Protein AF-A0A843C3W1-F1 (afdb_monomer_lite)

Sequence (141 aa):
MASNDEKRVDPTVETIAEMFPEEFLRNTARETGVVIRERKIDPVILFWVLTLGFGVRFLSTIRGLKRKYEEKAEVELSISSFYDRFTPEMADFLQRCVLHAIEFQAQQPGRVLGDKLKRFKDLVIQDSTIIRLHESLVKIW

Secondary structure (DSSP, 8-state):
-------PPPHHHHHHHHHS-HHHHHHHHHHHTS-SS-SS--HHHHHHHHHHHHHTT---SHHHHHHHHHHHHT----HHHHHTT-SHHHHHHHHHHHHHHHHHHHHS--SPPPTTTTT-S-------------GGGGGG-

Structure (mmCIF, N/CA/C/O backbone):
data_AF-A0A843C3W1-F1
#
_entry.id   AF-A0A843C3W1-F1
#
loop_
_atom_site.group_PDB
_atom_site.id
_atom_site.type_symbol
_atom_site.label_atom_id
_atom_site.label_alt_id
_atom_site.label_comp_id
_atom_site.label_asym_id
_atom_site.label_entity_id
_atom_site.label_seq_id
_atom_site.pdbx_PDB_ins_code
_atom_site.Cartn_x
_atom_site.Cartn_y
_atom_site.Cartn_z
_atom_site.occupancy
_atom_site.B_iso_or_equiv
_atom_site.auth_seq_id
_atom_site.auth_comp_id
_atom_site.auth_asym_id
_atom_site.auth_atom_id
_atom_site.pdbx_PDB_model_num
ATOM 1 N N . MET A 1 1 ? 19.279 40.066 -5.753 1.00 37.19 1 MET A N 1
ATOM 2 C CA . MET A 1 1 ? 18.515 39.141 -6.616 1.00 37.19 1 MET A CA 1
ATOM 3 C C . MET A 1 1 ? 18.709 37.748 -6.049 1.00 37.19 1 MET A C 1
ATOM 5 O O . MET A 1 1 ? 19.750 37.151 -6.280 1.00 37.19 1 MET A O 1
ATOM 9 N N . ALA A 1 2 ? 17.794 37.309 -5.183 1.00 37.31 2 ALA A N 1
ATOM 10 C CA . ALA A 1 2 ? 17.848 35.973 -4.599 1.00 37.31 2 ALA A CA 1
ATOM 11 C C . ALA A 1 2 ? 17.405 34.977 -5.676 1.00 37.31 2 ALA A C 1
ATOM 13 O O . ALA A 1 2 ? 16.278 35.062 -6.160 1.00 37.31 2 ALA A O 1
ATOM 14 N N . SER A 1 3 ? 18.331 34.122 -6.111 1.00 42.69 3 SER A N 1
ATOM 15 C CA . SER A 1 3 ? 18.053 33.058 -7.070 1.00 42.69 3 SER A CA 1
ATOM 16 C C . SER A 1 3 ? 17.064 32.085 -6.443 1.00 42.69 3 SER A C 1
ATOM 18 O O . SER A 1 3 ? 17.291 31.584 -5.344 1.00 42.69 3 SER A O 1
ATOM 20 N N . ASN A 1 4 ? 15.958 31.886 -7.147 1.00 47.25 4 ASN A N 1
ATOM 21 C CA . ASN A 1 4 ? 14.880 30.966 -6.839 1.00 47.25 4 ASN A CA 1
ATOM 22 C C . ASN A 1 4 ? 15.444 29.536 -6.884 1.00 47.25 4 ASN A C 1
ATOM 24 O O . ASN A 1 4 ? 15.619 28.975 -7.961 1.00 47.25 4 ASN A O 1
ATOM 28 N N . ASP A 1 5 ? 15.811 28.985 -5.729 1.00 48.53 5 ASP A N 1
ATOM 29 C CA . ASP A 1 5 ? 16.213 27.584 -5.602 1.00 48.53 5 ASP A CA 1
ATOM 30 C C . ASP A 1 5 ? 14.922 26.749 -5.585 1.00 48.53 5 ASP A C 1
ATOM 32 O O . ASP A 1 5 ? 14.387 26.382 -4.535 1.00 48.53 5 ASP A O 1
ATOM 36 N N . GLU A 1 6 ? 14.326 26.567 -6.770 1.00 55.62 6 GLU A N 1
ATOM 37 C CA . GLU A 1 6 ? 13.272 25.578 -6.979 1.00 55.62 6 GLU A CA 1
ATOM 38 C C . GLU A 1 6 ? 13.832 24.235 -6.519 1.00 55.62 6 GLU A C 1
ATOM 40 O O . GLU A 1 6 ? 14.757 23.693 -7.124 1.00 55.62 6 GLU A O 1
ATOM 45 N N . LYS A 1 7 ? 13.303 23.716 -5.406 1.00 59.09 7 LYS A N 1
ATOM 46 C CA . LYS A 1 7 ? 13.632 22.384 -4.898 1.00 59.09 7 LYS A CA 1
ATOM 47 C C . LYS A 1 7 ? 13.325 21.364 -5.988 1.00 59.09 7 LYS A C 1
ATOM 49 O O . LYS A 1 7 ? 12.193 20.899 -6.097 1.00 59.09 7 LYS A O 1
ATOM 54 N N . ARG A 1 8 ? 14.337 21.029 -6.783 1.00 68.44 8 ARG A N 1
ATOM 55 C CA . ARG A 1 8 ? 14.294 19.941 -7.751 1.00 68.44 8 ARG A CA 1
ATOM 56 C C . ARG A 1 8 ? 13.878 18.685 -6.996 1.00 68.44 8 ARG A C 1
ATOM 58 O O . ARG A 1 8 ? 14.550 18.287 -6.043 1.00 68.44 8 ARG A O 1
ATOM 65 N N . VAL A 1 9 ? 12.725 18.136 -7.363 1.00 73.50 9 VAL A N 1
ATOM 66 C CA . VAL A 1 9 ? 12.201 16.918 -6.749 1.00 73.50 9 VAL A CA 1
ATOM 67 C C . VAL A 1 9 ? 13.207 15.799 -7.019 1.00 73.50 9 VAL A C 1
ATOM 69 O O . VAL A 1 9 ? 13.849 15.761 -8.070 1.00 73.50 9 VAL A O 1
ATOM 72 N N . ASP A 1 10 ? 13.436 14.946 -6.022 1.00 82.62 10 ASP A N 1
ATOM 73 C CA . ASP A 1 10 ? 14.349 13.816 -6.173 1.00 82.62 10 ASP A CA 1
ATOM 74 C C . ASP A 1 10 ? 13.829 12.909 -7.309 1.00 82.62 10 ASP A C 1
ATOM 76 O O . ASP A 1 10 ? 12.665 12.505 -7.258 1.00 82.62 10 ASP A O 1
ATOM 80 N N . PRO A 1 11 ? 14.650 12.561 -8.316 1.00 83.00 11 PRO A N 1
ATOM 81 C CA . PRO A 1 11 ? 14.214 11.738 -9.447 1.00 83.00 11 PRO A CA 1
ATOM 82 C C . PRO A 1 11 ? 13.698 10.352 -9.021 1.00 83.00 11 PRO A C 1
ATOM 84 O O . PRO A 1 11 ? 12.893 9.735 -9.718 1.00 83.00 11 PRO A O 1
ATOM 87 N N . THR A 1 12 ? 14.101 9.864 -7.845 1.00 82.94 12 THR A N 1
ATOM 88 C CA . THR A 1 12 ? 13.555 8.644 -7.237 1.00 82.94 12 THR A CA 1
ATOM 89 C C . THR A 1 12 ? 12.097 8.839 -6.826 1.00 82.94 12 THR A C 1
ATOM 91 O O . THR A 1 12 ? 11.276 7.946 -7.016 1.00 82.94 12 THR A O 1
ATOM 94 N N . VAL A 1 13 ? 11.756 10.009 -6.278 1.00 85.38 13 VAL A N 1
ATOM 95 C CA . VAL A 1 13 ? 10.381 10.360 -5.892 1.00 85.38 13 VAL A CA 1
ATOM 96 C C . VAL A 1 13 ? 9.507 10.521 -7.131 1.00 85.38 13 VAL A C 1
ATOM 98 O O . VAL A 1 13 ? 8.379 10.037 -7.126 1.00 85.38 13 VAL A O 1
ATOM 101 N N . GLU A 1 14 ? 10.035 11.128 -8.196 1.00 87.06 14 GLU A N 1
ATOM 102 C CA . GLU A 1 14 ? 9.346 11.232 -9.490 1.00 87.06 14 GLU A CA 1
ATOM 103 C C . GLU A 1 14 ? 9.041 9.841 -10.059 1.00 87.06 14 GLU A C 1
ATOM 105 O O . GLU A 1 14 ? 7.886 9.530 -10.331 1.00 87.06 14 GLU A O 1
ATOM 110 N N . THR A 1 15 ? 10.039 8.954 -10.102 1.00 87.56 15 THR A N 1
ATOM 111 C CA . THR A 1 15 ? 9.865 7.573 -10.588 1.00 87.56 15 THR A CA 1
ATOM 112 C C . THR A 1 15 ? 8.826 6.799 -9.767 1.00 87.56 15 THR A C 1
ATOM 114 O O . THR A 1 15 ? 8.016 6.054 -10.313 1.00 87.56 15 THR A O 1
ATOM 117 N N . ILE A 1 16 ? 8.833 6.959 -8.440 1.00 88.94 16 ILE A N 1
ATOM 118 C CA . ILE A 1 16 ? 7.869 6.299 -7.548 1.00 88.94 16 ILE A CA 1
ATOM 119 C C . ILE A 1 16 ? 6.450 6.855 -7.755 1.00 88.94 16 ILE A C 1
ATOM 121 O O . ILE A 1 16 ? 5.487 6.090 -7.711 1.00 88.94 16 ILE A O 1
ATOM 125 N N . ALA A 1 17 ? 6.303 8.159 -7.996 1.00 91.00 17 ALA A N 1
ATOM 126 C CA . ALA A 1 17 ? 5.010 8.770 -8.298 1.00 91.00 17 ALA A CA 1
ATOM 127 C C . ALA A 1 17 ? 4.476 8.342 -9.677 1.00 91.00 17 ALA A C 1
ATOM 129 O O . ALA A 1 17 ? 3.283 8.086 -9.815 1.00 91.00 17 ALA A O 1
ATOM 130 N N . GLU A 1 18 ? 5.354 8.198 -10.673 1.00 92.00 18 GLU A N 1
ATOM 131 C CA . GLU A 1 18 ? 5.013 7.640 -11.988 1.00 92.00 18 GLU A CA 1
ATOM 132 C C . GLU A 1 18 ? 4.592 6.167 -11.904 1.00 92.00 18 GLU A C 1
ATOM 134 O O . GLU A 1 18 ? 3.667 5.754 -12.599 1.00 92.00 18 GLU A O 1
ATOM 139 N N . MET A 1 19 ? 5.238 5.388 -11.029 1.00 93.56 19 MET A N 1
ATOM 140 C CA . MET A 1 19 ? 4.908 3.980 -10.780 1.00 93.56 19 MET A CA 1
ATOM 141 C C . MET A 1 19 ? 3.535 3.797 -10.127 1.00 93.56 19 MET A C 1
ATOM 143 O O . MET A 1 19 ? 2.924 2.749 -10.290 1.00 93.56 19 MET A O 1
ATOM 147 N N . PHE A 1 20 ? 3.036 4.784 -9.380 1.00 96.12 20 PHE A N 1
ATOM 148 C CA . PHE A 1 20 ? 1.730 4.705 -8.724 1.00 96.12 20 PHE A CA 1
ATOM 149 C C . PHE A 1 20 ? 0.865 5.931 -9.033 1.00 96.12 20 PHE A C 1
ATOM 151 O O . PHE A 1 20 ? 0.648 6.770 -8.150 1.00 96.12 20 PHE A O 1
ATOM 158 N N . PRO A 1 21 ? 0.316 6.026 -10.260 1.00 95.62 21 PRO A N 1
ATOM 159 C CA . PRO A 1 21 ? -0.611 7.091 -10.612 1.00 95.62 21 PRO A CA 1
ATOM 160 C C . PRO A 1 21 ? -1.836 7.084 -9.690 1.00 95.62 21 PRO A C 1
ATOM 162 O O . PRO A 1 21 ? -2.364 6.024 -9.340 1.00 95.62 21 PRO A O 1
ATOM 165 N N . GLU A 1 22 ? -2.350 8.265 -9.336 1.00 95.44 22 GLU A N 1
ATOM 166 C CA . GLU A 1 22 ? -3.518 8.366 -8.448 1.00 95.44 22 GLU A CA 1
ATOM 167 C C . GLU A 1 22 ? -4.736 7.614 -8.988 1.00 95.44 22 GLU A C 1
ATOM 169 O O . GLU A 1 22 ? -5.474 6.987 -8.229 1.00 95.44 22 GLU A O 1
ATOM 174 N N . GLU A 1 23 ? -4.939 7.657 -10.305 1.00 95.38 23 GLU A N 1
ATOM 175 C CA . GLU A 1 23 ? -6.044 6.970 -10.964 1.00 95.38 23 GLU A CA 1
ATOM 176 C C . GLU A 1 23 ? -5.955 5.451 -10.776 1.00 95.38 23 GLU A C 1
ATOM 178 O O . GLU A 1 23 ? -6.952 4.820 -10.419 1.00 95.38 23 GLU A O 1
ATOM 183 N N . PHE A 1 24 ? -4.756 4.875 -10.921 1.00 96.06 24 PHE A N 1
ATOM 184 C CA . PHE A 1 24 ? -4.517 3.454 -10.673 1.00 96.06 24 PHE A CA 1
ATOM 185 C C . PHE A 1 24 ? -4.872 3.084 -9.227 1.00 96.06 24 PHE A C 1
ATOM 187 O O . PHE A 1 24 ? -5.628 2.137 -8.996 1.00 96.06 24 PHE A O 1
ATOM 194 N N . LEU A 1 25 ? -4.392 3.860 -8.250 1.00 96.56 25 LEU A N 1
ATOM 195 C CA . LEU A 1 25 ? -4.661 3.609 -6.832 1.00 96.56 25 LEU A CA 1
ATOM 196 C C . LEU A 1 25 ? -6.158 3.712 -6.509 1.00 96.56 25 LEU A C 1
ATOM 198 O O . LEU A 1 25 ? -6.704 2.852 -5.819 1.00 96.56 25 LEU A O 1
ATOM 202 N N . ARG A 1 26 ? -6.848 4.734 -7.026 1.00 95.25 26 ARG A N 1
ATOM 203 C CA . ARG A 1 26 ? -8.289 4.924 -6.798 1.00 95.25 26 ARG A CA 1
ATOM 204 C C . ARG A 1 26 ? -9.123 3.825 -7.446 1.00 95.25 26 ARG A C 1
ATOM 206 O O . ARG A 1 26 ? -10.049 3.326 -6.809 1.00 95.25 26 ARG A O 1
ATOM 213 N N . ASN A 1 27 ? -8.810 3.434 -8.679 1.00 95.25 27 ASN A N 1
ATOM 214 C CA . ASN A 1 27 ? -9.535 2.373 -9.379 1.00 95.25 27 ASN A CA 1
ATOM 215 C C . ASN A 1 27 ? -9.331 1.026 -8.684 1.00 95.25 27 ASN A C 1
ATOM 217 O O . ASN A 1 27 ? -10.311 0.372 -8.331 1.00 95.25 27 ASN A O 1
ATOM 221 N N . THR A 1 28 ? -8.086 0.686 -8.349 1.00 96.31 28 THR A N 1
ATOM 222 C CA . THR A 1 28 ? -7.771 -0.549 -7.621 1.00 96.31 28 THR A CA 1
ATOM 223 C C . THR A 1 28 ? -8.467 -0.580 -6.258 1.00 96.31 28 THR A C 1
ATOM 225 O O . THR A 1 28 ? -9.051 -1.593 -5.893 1.00 96.31 28 THR A O 1
ATOM 228 N N . ALA A 1 29 ? -8.492 0.534 -5.516 1.00 94.44 29 ALA A N 1
ATOM 229 C CA . ALA A 1 29 ? -9.169 0.603 -4.217 1.00 94.44 29 ALA A CA 1
ATOM 230 C C . ALA A 1 29 ? -10.696 0.419 -4.303 1.00 94.44 29 ALA A C 1
ATOM 232 O O . ALA A 1 29 ? -11.310 -0.073 -3.349 1.00 94.44 29 ALA A O 1
ATOM 233 N N . ARG A 1 30 ? -11.317 0.819 -5.422 1.00 92.94 30 ARG A N 1
ATOM 234 C CA . ARG A 1 30 ? -12.744 0.577 -5.690 1.00 92.94 30 ARG A CA 1
ATOM 235 C C . ARG A 1 30 ? -12.999 -0.880 -6.057 1.00 92.94 30 ARG A C 1
ATOM 237 O O . ARG A 1 30 ? -13.950 -1.463 -5.550 1.00 92.94 30 ARG A O 1
ATOM 244 N N . GLU A 1 31 ? -12.152 -1.459 -6.904 1.00 94.56 31 GLU A N 1
ATOM 245 C CA . GLU A 1 31 ? -12.268 -2.852 -7.348 1.00 94.56 31 GLU A CA 1
ATOM 246 C C . GLU A 1 31 ? -12.107 -3.855 -6.206 1.00 94.56 31 GLU A C 1
ATOM 248 O O . GLU A 1 31 ? -12.831 -4.846 -6.151 1.00 94.56 31 GLU A O 1
ATOM 253 N N . THR A 1 32 ? -11.173 -3.601 -5.290 1.00 93.81 32 THR A N 1
ATOM 254 C CA . THR A 1 32 ? -10.918 -4.482 -4.143 1.00 93.81 32 THR A CA 1
ATOM 255 C C . THR A 1 32 ? -11.896 -4.261 -2.997 1.00 93.81 32 THR A C 1
ATOM 257 O O . THR A 1 32 ? -12.025 -5.118 -2.132 1.00 93.81 32 THR A O 1
ATOM 260 N N . GLY A 1 33 ? -12.604 -3.128 -2.971 1.00 90.56 33 GLY A N 1
ATOM 261 C CA . GLY A 1 33 ? -13.552 -2.792 -1.908 1.00 90.56 33 GLY A CA 1
ATOM 262 C C . GLY A 1 33 ? -12.927 -2.117 -0.682 1.00 90.56 33 GLY A C 1
ATOM 263 O O . GLY A 1 33 ? -13.636 -1.861 0.292 1.00 90.56 33 GLY A O 1
ATOM 264 N N . VAL A 1 34 ? -11.639 -1.750 -0.728 1.00 86.81 34 VAL A N 1
ATOM 265 C CA . VAL A 1 34 ? -10.979 -0.955 0.331 1.00 86.81 34 VAL A CA 1
ATOM 266 C C . VAL A 1 34 ? -11.690 0.378 0.550 1.00 86.81 34 VAL A C 1
ATOM 268 O O . VAL A 1 34 ? -11.837 0.844 1.686 1.00 86.81 34 VAL A O 1
ATOM 271 N N . VAL A 1 35 ? -12.174 0.982 -0.538 1.00 82.62 35 VAL A N 1
ATOM 272 C CA . VAL A 1 35 ? -12.970 2.205 -0.493 1.00 82.62 35 VAL A CA 1
ATOM 273 C C . VAL A 1 35 ? -14.273 2.010 -1.258 1.00 82.62 35 VAL A C 1
ATOM 275 O O . VAL A 1 35 ? -14.347 2.168 -2.469 1.00 82.62 35 VAL A O 1
ATOM 278 N N . ILE A 1 36 ? -15.341 1.726 -0.511 1.00 75.56 36 ILE A N 1
ATOM 279 C CA . ILE A 1 36 ? -16.718 1.691 -1.037 1.00 75.56 36 ILE A CA 1
ATOM 280 C C . ILE A 1 36 ? -17.313 3.111 -1.086 1.00 75.56 36 ILE A C 1
ATOM 282 O O . ILE A 1 36 ? -18.174 3.417 -1.907 1.00 75.56 36 ILE A O 1
ATOM 286 N N . ARG A 1 37 ? -16.881 3.993 -0.171 1.00 73.44 37 ARG A N 1
ATOM 287 C CA . ARG A 1 37 ? -17.310 5.398 -0.076 1.00 73.44 37 ARG A CA 1
ATOM 288 C C . ARG A 1 37 ? -16.121 6.257 0.344 1.00 73.44 37 ARG A C 1
ATOM 290 O O . ARG A 1 37 ? -15.613 6.080 1.453 1.00 73.44 37 ARG A O 1
ATOM 297 N N . GLU A 1 38 ? -15.725 7.209 -0.492 1.00 69.38 38 GLU A N 1
ATOM 298 C CA . GLU A 1 38 ? -14.720 8.216 -0.137 1.00 69.38 38 GLU A CA 1
ATOM 299 C C . GLU A 1 38 ? -15.348 9.198 0.871 1.00 69.38 38 GLU A C 1
ATOM 301 O O . GLU A 1 38 ? -16.166 10.048 0.528 1.00 69.38 38 GLU A O 1
ATOM 306 N N . ARG A 1 39 ? -15.053 8.998 2.164 1.00 79.19 39 ARG A N 1
ATOM 307 C CA . ARG A 1 39 ? -15.419 9.922 3.255 1.00 79.19 39 ARG A CA 1
ATOM 308 C C . ARG A 1 39 ? -14.160 10.592 3.801 1.00 79.19 39 ARG A C 1
ATOM 310 O O . ARG A 1 39 ? -13.604 11.474 3.175 1.00 79.19 39 ARG A O 1
ATOM 317 N N . LYS A 1 40 ? -13.701 10.144 4.972 1.00 82.56 40 LYS A N 1
ATOM 318 C CA . LYS A 1 40 ? -12.466 10.610 5.619 1.00 82.56 40 LYS A CA 1
ATOM 319 C C . LYS A 1 40 ? -11.234 9.789 5.221 1.00 82.56 40 LYS A C 1
ATOM 321 O O . LYS A 1 40 ? -10.137 10.089 5.679 1.00 82.56 40 LYS A O 1
ATOM 326 N N . ILE A 1 41 ? -11.431 8.715 4.452 1.00 88.00 41 ILE A N 1
ATOM 327 C CA . ILE A 1 41 ? -10.369 7.820 3.992 1.00 88.00 41 ILE A CA 1
ATOM 328 C C . ILE A 1 41 ? -10.176 8.027 2.497 1.00 88.00 41 ILE A C 1
ATOM 330 O O . ILE A 1 41 ? -11.053 7.659 1.717 1.00 88.00 41 ILE A O 1
ATOM 334 N N . ASP A 1 42 ? -9.041 8.615 2.139 1.00 92.44 42 ASP A N 1
ATOM 335 C CA . ASP A 1 42 ? -8.562 8.718 0.771 1.00 92.44 42 ASP A CA 1
ATOM 336 C C . ASP A 1 42 ? -7.583 7.558 0.497 1.00 92.44 42 ASP A C 1
ATOM 338 O O . ASP A 1 42 ? -6.631 7.370 1.266 1.00 92.44 42 ASP A O 1
ATOM 342 N N . PRO A 1 43 ? -7.806 6.757 -0.562 1.00 92.94 43 PRO A N 1
ATOM 343 C CA . PRO A 1 43 ? -6.985 5.582 -0.849 1.00 92.94 43 PRO A CA 1
ATOM 344 C C . PRO A 1 43 ? -5.546 5.927 -1.253 1.00 92.94 43 PRO A C 1
ATOM 346 O O . PRO A 1 43 ? -4.636 5.163 -0.937 1.00 92.94 43 PRO A O 1
ATOM 349 N N . VAL A 1 44 ? -5.319 7.073 -1.900 1.00 94.88 44 VAL A N 1
ATOM 350 C CA . VAL A 1 44 ? -3.985 7.523 -2.324 1.00 94.88 44 VAL A CA 1
ATOM 351 C C . VAL A 1 44 ? -3.163 7.908 -1.099 1.00 94.88 44 VAL A C 1
ATOM 353 O O . VAL A 1 44 ? -2.045 7.426 -0.914 1.00 94.88 44 VAL A O 1
ATOM 356 N N . ILE A 1 45 ? -3.733 8.727 -0.210 1.00 94.44 45 ILE A N 1
ATOM 357 C CA . ILE A 1 45 ? -3.054 9.131 1.030 1.00 94.44 45 ILE A CA 1
ATOM 358 C C . ILE A 1 45 ? -2.795 7.908 1.911 1.00 94.44 45 ILE A C 1
ATOM 360 O O . ILE A 1 45 ? -1.706 7.762 2.470 1.00 94.44 45 ILE A O 1
ATOM 364 N N . LEU A 1 46 ? -3.779 7.011 2.021 1.00 92.62 46 LEU A N 1
ATOM 365 C CA . LEU A 1 46 ? -3.651 5.790 2.807 1.00 92.62 46 LEU A CA 1
ATOM 366 C C . LEU A 1 46 ? -2.525 4.897 2.280 1.00 92.62 46 LEU A C 1
ATOM 368 O O . LEU A 1 46 ? -1.697 4.453 3.073 1.00 92.62 46 LEU A O 1
ATOM 372 N N . PHE A 1 47 ? -2.449 4.695 0.962 1.00 94.31 47 PHE A N 1
ATOM 373 C CA . PHE A 1 47 ? -1.370 3.946 0.324 1.00 94.31 47 PHE A CA 1
ATOM 374 C C . PHE A 1 47 ? 0.004 4.515 0.697 1.00 94.31 47 PHE A C 1
ATOM 376 O O . PHE A 1 47 ? 0.819 3.795 1.272 1.00 94.31 47 PHE A O 1
ATOM 383 N N . TRP A 1 48 ? 0.240 5.812 0.471 1.00 93.62 48 TRP A N 1
ATOM 384 C CA . TRP A 1 48 ? 1.536 6.437 0.762 1.00 93.62 48 TRP A CA 1
ATOM 385 C C . TRP A 1 48 ? 1.904 6.415 2.244 1.00 93.62 48 TRP A C 1
ATOM 387 O O . TRP A 1 48 ? 3.068 6.221 2.598 1.00 93.62 48 TRP A O 1
ATOM 397 N N . VAL A 1 49 ? 0.929 6.603 3.135 1.00 92.50 49 VAL A N 1
ATOM 398 C CA . VAL A 1 49 ? 1.166 6.539 4.582 1.00 92.50 49 VAL A CA 1
ATOM 399 C C . VAL A 1 49 ? 1.568 5.134 5.008 1.00 92.50 49 VAL A C 1
ATOM 401 O O . VAL A 1 49 ? 2.467 4.996 5.836 1.00 92.50 49 VAL A O 1
ATOM 404 N N . LEU A 1 50 ? 0.935 4.099 4.456 1.00 90.62 50 LEU A N 1
ATOM 405 C CA . LEU A 1 50 ? 1.272 2.716 4.775 1.00 90.62 50 LEU A CA 1
ATOM 406 C C . LEU A 1 50 ? 2.642 2.338 4.202 1.00 90.62 50 LEU A C 1
ATOM 408 O O . LEU A 1 50 ? 3.508 1.887 4.951 1.00 90.62 50 LEU A O 1
ATOM 412 N N . THR A 1 51 ? 2.879 2.575 2.912 1.00 89.44 51 THR A N 1
ATOM 413 C CA . THR A 1 51 ? 4.122 2.153 2.248 1.00 89.44 51 THR A CA 1
ATOM 414 C C . THR A 1 51 ? 5.345 2.894 2.787 1.00 89.44 51 THR A C 1
ATOM 416 O O . THR A 1 51 ? 6.334 2.268 3.176 1.00 89.44 51 THR A O 1
ATOM 419 N N . LEU A 1 52 ? 5.274 4.222 2.913 1.00 87.12 52 LEU A N 1
ATOM 420 C CA . LEU A 1 52 ? 6.399 5.032 3.392 1.00 87.12 52 LEU A CA 1
ATOM 421 C C . LEU A 1 52 ? 6.508 5.041 4.921 1.00 87.12 52 LEU A C 1
ATOM 423 O O . LEU A 1 52 ? 7.608 5.181 5.466 1.00 87.12 52 LEU A O 1
ATOM 427 N N . GLY A 1 53 ? 5.384 4.889 5.628 1.00 81.25 53 GLY A N 1
ATOM 428 C CA . GLY A 1 53 ? 5.350 4.838 7.088 1.00 81.25 53 GLY A CA 1
ATOM 429 C C . GLY A 1 53 ? 6.048 3.601 7.638 1.00 81.25 53 GLY A C 1
ATOM 430 O O . GLY A 1 53 ? 6.857 3.730 8.560 1.00 81.25 53 GLY A O 1
ATOM 431 N N . PHE A 1 54 ? 5.800 2.432 7.042 1.00 69.69 54 PHE A N 1
ATOM 432 C CA . PHE A 1 54 ? 6.516 1.206 7.390 1.00 69.69 54 PHE A CA 1
ATOM 433 C C . PHE A 1 54 ? 7.954 1.203 6.862 1.00 69.69 54 PHE A C 1
ATOM 435 O O . PHE A 1 54 ? 8.863 0.876 7.621 1.00 69.69 54 PHE A O 1
ATOM 442 N N . GLY A 1 55 ? 8.171 1.597 5.601 1.00 62.94 55 GLY A N 1
ATOM 443 C CA . GLY A 1 55 ? 9.474 1.457 4.945 1.00 62.94 55 GLY A CA 1
ATOM 444 C C . GLY A 1 55 ? 10.554 2.423 5.441 1.00 62.94 55 GLY A C 1
ATOM 445 O O . GLY A 1 55 ? 11.666 2.003 5.738 1.00 62.94 55 GLY A O 1
ATOM 446 N N . VAL A 1 56 ? 10.246 3.722 5.540 1.00 62.38 56 VAL A N 1
ATOM 447 C CA . VAL A 1 56 ? 11.279 4.763 5.739 1.00 62.38 56 VAL A CA 1
ATOM 448 C C . VAL A 1 56 ? 11.440 5.152 7.207 1.00 62.38 56 VAL A C 1
ATOM 450 O O . VAL A 1 56 ? 12.536 5.477 7.659 1.00 62.38 56 VAL A O 1
ATOM 453 N N . ARG A 1 57 ? 10.341 5.160 7.967 1.00 60.38 57 ARG A N 1
ATOM 454 C CA . ARG A 1 57 ? 10.316 5.680 9.345 1.00 60.38 57 ARG A CA 1
ATOM 455 C C . ARG A 1 57 ? 10.126 4.616 10.419 1.00 60.38 57 ARG A C 1
ATOM 457 O O . ARG A 1 57 ? 10.097 4.985 11.592 1.00 60.38 57 ARG A O 1
ATOM 464 N N . PHE A 1 58 ? 9.971 3.345 10.040 1.00 63.94 58 PHE A N 1
ATOM 465 C CA . PHE A 1 58 ? 9.611 2.259 10.955 1.00 63.94 58 PHE A CA 1
ATOM 466 C C . PHE A 1 58 ? 8.451 2.649 11.883 1.00 63.94 58 PHE A C 1
ATOM 468 O O . PHE A 1 58 ? 8.484 2.387 13.087 1.00 63.94 58 PHE A O 1
ATOM 475 N N . LEU A 1 59 ? 7.411 3.304 11.347 1.00 70.38 59 LEU A N 1
ATOM 476 C CA . LEU A 1 59 ? 6.160 3.491 12.079 1.00 70.38 59 LEU A CA 1
ATOM 477 C C . LEU A 1 59 ? 5.482 2.122 12.194 1.00 70.38 59 LEU A C 1
ATOM 479 O O . LEU A 1 59 ? 4.568 1.794 11.451 1.00 70.38 59 LEU A O 1
ATOM 483 N N . SER A 1 60 ? 5.962 1.314 13.136 1.00 68.50 60 SER A N 1
ATOM 484 C CA . SER A 1 60 ? 5.522 -0.063 13.364 1.00 68.50 60 SER A CA 1
ATOM 485 C C . SER A 1 60 ? 4.204 -0.146 14.129 1.00 68.50 60 SER A C 1
ATOM 487 O O . SER A 1 60 ? 3.640 -1.225 14.282 1.00 68.50 60 SER A O 1
ATOM 489 N N . THR A 1 61 ? 3.692 0.989 14.617 1.00 86.56 61 THR A N 1
ATOM 490 C CA . THR A 1 61 ? 2.433 1.036 15.359 1.00 86.56 61 THR A CA 1
ATOM 491 C C . THR A 1 61 ? 1.322 1.636 14.514 1.00 86.56 61 THR A C 1
ATOM 493 O O . THR A 1 61 ? 1.479 2.679 13.878 1.00 86.56 61 THR A O 1
ATOM 496 N N . ILE A 1 62 ? 0.139 1.032 14.610 1.00 88.50 62 ILE A N 1
ATOM 497 C CA . ILE A 1 62 ? -1.085 1.525 13.965 1.00 88.50 62 ILE A CA 1
ATOM 498 C C . ILE A 1 62 ? -1.397 2.963 14.399 1.00 88.50 62 ILE A C 1
ATOM 500 O O . ILE A 1 62 ? -1.837 3.781 13.596 1.00 88.50 62 ILE A O 1
ATOM 504 N N . ARG A 1 63 ? -1.096 3.315 15.655 1.00 90.56 63 ARG A N 1
ATOM 505 C CA . ARG A 1 63 ? -1.239 4.687 16.162 1.00 90.56 63 ARG A CA 1
ATOM 506 C C . ARG A 1 63 ? -0.292 5.668 15.462 1.00 90.56 63 ARG A C 1
ATOM 508 O O . ARG A 1 63 ? -0.694 6.798 15.195 1.00 90.56 63 ARG A O 1
ATOM 515 N N . GLY A 1 64 ? 0.939 5.249 15.166 1.00 90.38 64 GLY A N 1
ATOM 516 C CA . GLY A 1 64 ? 1.903 6.046 14.407 1.00 90.38 64 GLY A CA 1
ATOM 517 C C . GLY A 1 64 ? 1.432 6.302 12.976 1.00 90.38 64 GLY A C 1
ATOM 518 O O . GLY A 1 64 ? 1.444 7.447 12.527 1.00 90.38 64 GLY A O 1
ATOM 519 N N . LEU A 1 65 ? 0.941 5.259 12.303 1.00 91.38 65 LEU A N 1
ATOM 520 C CA . LEU A 1 65 ? 0.380 5.356 10.951 1.00 91.38 65 LEU A CA 1
ATOM 521 C C . LEU A 1 65 ? -0.860 6.247 10.916 1.00 91.38 65 LEU A C 1
ATOM 523 O O . LEU A 1 65 ? -0.927 7.156 10.096 1.00 91.38 65 LEU A O 1
ATOM 527 N N . LYS A 1 66 ? -1.786 6.068 11.864 1.00 92.94 66 LYS A N 1
ATOM 528 C CA . LYS A 1 66 ? -2.956 6.937 12.026 1.00 92.94 66 LYS A CA 1
ATOM 529 C C . LYS A 1 66 ? -2.547 8.401 12.149 1.00 92.94 66 LYS A C 1
ATOM 531 O O . LYS A 1 66 ? -3.049 9.228 11.404 1.00 92.94 66 LYS A O 1
ATOM 536 N N . ARG A 1 67 ? -1.624 8.729 13.062 1.00 91.88 67 ARG A N 1
ATOM 537 C CA . ARG A 1 67 ? -1.181 10.118 13.266 1.00 91.88 67 ARG A CA 1
ATOM 538 C C . ARG A 1 67 ? -0.605 10.707 11.981 1.00 91.88 67 ARG A C 1
ATOM 540 O O . ARG A 1 67 ? -0.845 11.872 11.685 1.00 91.88 67 ARG A O 1
ATOM 547 N N . LYS A 1 68 ? 0.141 9.904 11.217 1.00 92.62 68 LYS A N 1
ATOM 548 C CA . LYS A 1 68 ? 0.700 10.351 9.942 1.00 92.62 68 LYS A CA 1
ATOM 549 C C . LYS A 1 68 ? -0.369 10.529 8.866 1.00 92.62 68 LYS A C 1
ATOM 551 O O . LYS A 1 68 ? -0.269 11.460 8.077 1.00 92.62 68 LYS A O 1
ATOM 556 N N . TYR A 1 69 ? -1.386 9.673 8.863 1.00 93.12 69 TYR A N 1
ATOM 557 C CA . TYR A 1 69 ? -2.552 9.816 8.004 1.00 93.12 69 TYR A CA 1
ATOM 558 C C . TYR A 1 69 ? -3.320 11.104 8.311 1.00 93.12 69 TYR A C 1
ATOM 560 O O . TYR A 1 69 ? -3.570 11.881 7.401 1.00 93.12 69 TYR A O 1
ATOM 568 N N . GLU A 1 70 ? -3.624 11.377 9.580 1.00 94.31 70 GLU A N 1
ATOM 569 C CA . GLU A 1 70 ? -4.323 12.603 9.999 1.00 94.31 70 GLU A CA 1
ATOM 570 C C . GLU A 1 70 ? -3.546 13.868 9.613 1.00 94.31 70 GLU A C 1
ATOM 572 O O . GLU A 1 70 ? -4.131 14.817 9.104 1.00 94.31 70 GLU A O 1
ATOM 577 N N . GLU A 1 71 ? -2.217 13.851 9.772 1.00 93.62 71 GLU A N 1
ATOM 578 C CA . GLU A 1 71 ? -1.330 14.941 9.340 1.00 93.62 71 GLU A CA 1
ATOM 579 C C . GLU A 1 71 ? -1.396 15.187 7.824 1.00 93.62 71 GLU A C 1
ATOM 581 O O . GLU A 1 71 ? -1.240 16.319 7.382 1.00 93.62 71 GLU A O 1
ATOM 586 N N . LYS A 1 72 ? -1.585 14.135 7.017 1.00 93.12 72 LYS A N 1
ATOM 587 C CA . LYS A 1 72 ? -1.558 14.222 5.548 1.00 93.12 72 LYS A CA 1
ATOM 588 C C . LYS A 1 72 ? -2.918 14.450 4.909 1.00 93.12 72 LYS A C 1
ATOM 590 O O . LYS A 1 72 ? -2.980 15.098 3.875 1.00 93.12 72 LYS A O 1
ATOM 595 N N . ALA A 1 73 ? -3.972 13.909 5.503 1.00 92.19 73 ALA A N 1
ATOM 596 C CA . ALA A 1 73 ? -5.338 14.044 5.020 1.00 92.19 73 ALA A CA 1
ATOM 597 C C . ALA A 1 73 ? -6.084 15.224 5.661 1.00 92.19 73 ALA A C 1
ATOM 599 O O . ALA A 1 73 ? -7.218 15.475 5.273 1.00 92.19 73 ALA A O 1
ATOM 600 N N . GLU A 1 74 ? -5.484 15.917 6.638 1.00 92.81 74 GLU A N 1
ATOM 601 C CA . GLU A 1 74 ? -6.101 17.036 7.371 1.00 92.81 74 GLU A CA 1
ATOM 602 C C . GLU A 1 74 ? -7.465 16.667 7.985 1.00 92.81 74 GLU A C 1
ATOM 604 O O . GLU A 1 74 ? -8.410 17.454 8.031 1.00 92.81 74 GLU A O 1
ATOM 609 N N . VAL A 1 75 ? -7.574 15.432 8.479 1.00 92.31 75 VAL A N 1
ATOM 610 C CA . VAL A 1 75 ? -8.786 14.901 9.112 1.00 92.31 75 VAL A CA 1
ATOM 611 C C . VAL A 1 75 ? -8.472 14.303 10.469 1.00 92.31 75 VAL A C 1
ATOM 613 O O . VAL A 1 75 ? -7.394 13.763 10.689 1.00 92.31 75 VAL A O 1
ATOM 616 N N . GLU A 1 76 ? -9.467 14.304 11.351 1.00 92.19 76 GLU A N 1
ATOM 617 C CA . GLU A 1 76 ? -9.429 13.528 12.587 1.00 92.19 76 GLU A CA 1
ATOM 618 C C . GLU A 1 76 ? -10.219 12.222 12.454 1.00 92.19 76 GLU A C 1
ATOM 620 O O . GLU A 1 76 ? -11.372 12.184 11.985 1.00 92.19 76 GLU A O 1
ATOM 625 N N . LEU A 1 77 ? -9.592 11.145 12.923 1.00 89.56 77 LEU A N 1
ATOM 626 C CA . LEU A 1 77 ? -10.118 9.789 12.953 1.00 89.56 77 LEU A CA 1
ATOM 627 C C . LEU A 1 77 ? -10.045 9.217 14.370 1.00 89.56 77 LEU A C 1
ATOM 629 O O . LEU A 1 77 ? -9.126 9.491 15.142 1.00 89.56 77 LEU A O 1
ATOM 633 N N . SER A 1 78 ? -10.984 8.333 14.708 1.00 90.69 78 SER A N 1
ATOM 634 C CA . SER A 1 78 ? -10.805 7.462 15.869 1.00 90.69 78 SER A CA 1
ATOM 635 C C . SER A 1 78 ? -9.766 6.382 15.555 1.00 90.69 78 SER A C 1
ATOM 637 O O . SER A 1 78 ? -9.514 6.050 14.395 1.00 90.69 78 SER A O 1
ATOM 639 N N . ILE A 1 79 ? -9.150 5.807 16.592 1.00 88.88 79 ILE A N 1
ATOM 640 C CA . ILE A 1 79 ? -8.203 4.703 16.387 1.00 88.88 79 ILE A CA 1
ATOM 641 C C . ILE A 1 79 ? -8.888 3.458 15.817 1.00 88.88 79 ILE A C 1
ATOM 643 O O . ILE A 1 79 ? -8.315 2.820 14.940 1.00 88.88 79 ILE A O 1
ATOM 647 N N . SER A 1 80 ? -10.124 3.174 16.241 1.00 89.81 80 SER A N 1
ATOM 648 C CA . SER A 1 80 ? -10.934 2.080 15.700 1.00 89.81 80 SER A CA 1
ATOM 649 C C . SER A 1 80 ? -11.213 2.276 14.215 1.00 89.81 80 SER A C 1
ATOM 651 O O . SER A 1 80 ? -10.900 1.406 13.422 1.00 89.81 80 SER A O 1
ATOM 653 N N . SER A 1 81 ? -11.647 3.470 13.801 1.00 88.69 81 SER A N 1
ATOM 654 C CA . SER A 1 81 ? -11.969 3.742 12.396 1.00 88.69 81 SER A CA 1
ATOM 655 C C . SER A 1 81 ? -10.774 3.595 11.450 1.00 88.69 81 SER A C 1
ATOM 657 O O . SER A 1 81 ? -10.988 3.404 10.251 1.00 88.69 81 SER A O 1
ATOM 659 N N . PHE A 1 82 ? -9.548 3.768 11.950 1.00 90.75 82 PHE A N 1
ATOM 660 C CA . PHE A 1 82 ? -8.332 3.520 11.179 1.00 90.75 82 PHE A CA 1
ATOM 661 C C . PHE A 1 82 ? -7.945 2.035 11.217 1.00 90.75 82 PHE A C 1
ATOM 663 O O . PHE A 1 82 ? -7.577 1.473 10.191 1.00 90.75 82 PHE A O 1
ATOM 670 N N . TYR A 1 83 ? -8.075 1.388 12.378 1.00 90.69 83 TYR A N 1
ATOM 671 C CA . TYR A 1 83 ? -7.819 -0.043 12.554 1.00 90.69 83 TYR A CA 1
ATOM 672 C C . TYR A 1 83 ? -8.749 -0.921 11.700 1.00 90.69 83 TYR A C 1
ATOM 674 O O . TYR A 1 83 ? -8.296 -1.865 11.063 1.00 90.69 83 TYR A O 1
ATOM 682 N N . ASP A 1 84 ? -10.023 -0.553 11.585 1.00 90.50 84 ASP A N 1
ATOM 683 C CA . ASP A 1 84 ? -11.031 -1.292 10.814 1.00 90.50 84 ASP A CA 1
ATOM 684 C C . ASP A 1 84 ? -10.766 -1.278 9.292 1.00 90.50 84 ASP A C 1
ATOM 686 O O . ASP A 1 84 ? -11.524 -1.863 8.523 1.00 90.50 84 ASP A O 1
ATOM 690 N N . ARG A 1 85 ? -9.711 -0.588 8.828 1.00 90.25 85 ARG A N 1
ATOM 691 C CA . ARG A 1 85 ? -9.258 -0.588 7.425 1.00 90.25 85 ARG A CA 1
ATOM 692 C C . ARG A 1 85 ? -8.258 -1.690 7.108 1.00 90.25 85 ARG A C 1
ATOM 694 O O . ARG A 1 85 ? -7.970 -1.906 5.937 1.00 90.25 85 ARG A O 1
ATOM 701 N N . PHE A 1 86 ? -7.735 -2.386 8.114 1.00 90.88 86 PHE A N 1
ATOM 702 C CA . PHE A 1 86 ? -6.840 -3.524 7.918 1.00 90.88 86 PHE A CA 1
ATOM 703 C C . PHE A 1 86 ? -7.661 -4.800 7.702 1.00 90.88 86 PHE A C 1
ATOM 705 O O . PHE A 1 86 ? -7.777 -5.644 8.587 1.00 90.88 86 PHE A O 1
ATOM 712 N N . THR A 1 87 ? -8.269 -4.901 6.522 1.00 92.31 87 THR A N 1
ATOM 713 C CA . THR A 1 87 ? -9.157 -6.002 6.124 1.00 92.31 87 THR A CA 1
ATOM 714 C C . THR A 1 87 ? -8.508 -6.896 5.055 1.00 92.31 87 THR A C 1
ATOM 716 O O . THR A 1 87 ? -7.476 -6.523 4.489 1.00 92.31 87 THR A O 1
ATOM 719 N N . PRO A 1 88 ? -9.080 -8.071 4.731 1.00 95.00 88 PRO A N 1
ATOM 720 C CA . PRO A 1 88 ? -8.604 -8.888 3.611 1.00 95.00 88 PRO A CA 1
ATOM 721 C C . PRO A 1 88 ? -8.590 -8.137 2.268 1.00 95.00 88 PRO A C 1
ATOM 723 O O . PRO A 1 88 ? -7.671 -8.311 1.474 1.00 95.00 88 PRO A O 1
ATOM 726 N N . GLU A 1 89 ? -9.548 -7.239 2.041 1.00 94.75 89 GLU A N 1
ATOM 727 C CA . GLU A 1 89 ? -9.613 -6.376 0.854 1.00 94.75 89 GLU A CA 1
ATOM 728 C C . GLU A 1 89 ? -8.415 -5.421 0.776 1.00 94.75 89 GLU A C 1
ATOM 730 O O . GLU A 1 89 ? -7.884 -5.164 -0.304 1.00 94.75 89 GLU A O 1
ATOM 735 N N . MET A 1 90 ? -7.945 -4.924 1.927 1.00 93.00 90 MET A N 1
ATOM 736 C CA . MET A 1 90 ? -6.715 -4.130 2.005 1.00 93.00 90 MET A CA 1
ATOM 737 C C . MET A 1 90 ? -5.489 -4.951 1.609 1.00 93.00 90 MET A C 1
ATOM 739 O O . MET A 1 90 ? -4.594 -4.432 0.944 1.00 93.00 90 MET A O 1
ATOM 743 N N . ALA A 1 91 ? -5.444 -6.228 1.988 1.00 94.50 91 ALA A N 1
ATOM 744 C CA . ALA A 1 91 ? -4.367 -7.113 1.563 1.00 94.50 91 ALA A CA 1
ATOM 745 C C . ALA A 1 91 ? -4.394 -7.345 0.040 1.00 94.50 91 ALA A C 1
ATOM 747 O O . ALA A 1 91 ? -3.343 -7.224 -0.586 1.00 94.50 91 ALA A O 1
ATOM 748 N N . ASP A 1 92 ? -5.569 -7.583 -0.563 1.00 96.44 92 ASP A N 1
ATOM 749 C CA . ASP A 1 92 ? -5.718 -7.703 -2.029 1.00 96.44 92 ASP A CA 1
ATOM 750 C C . ASP A 1 92 ? -5.300 -6.404 -2.741 1.00 96.44 92 ASP A C 1
ATOM 752 O O . ASP A 1 92 ? -4.522 -6.423 -3.692 1.00 96.44 92 ASP A O 1
ATOM 756 N N . PHE A 1 93 ? -5.714 -5.244 -2.223 1.00 96.25 93 PHE A N 1
ATOM 757 C CA . PHE A 1 93 ? -5.278 -3.941 -2.736 1.00 96.25 93 PHE A CA 1
ATOM 758 C C . PHE A 1 93 ? -3.757 -3.790 -2.751 1.00 96.25 93 PHE A C 1
ATOM 760 O O . PHE A 1 93 ? -3.177 -3.472 -3.789 1.00 96.25 93 PHE A O 1
ATOM 767 N N . LEU A 1 94 ? -3.095 -4.056 -1.623 1.00 95.19 94 LEU A N 1
ATOM 768 C CA . LEU A 1 94 ? -1.639 -3.961 -1.542 1.00 95.19 94 LEU A CA 1
ATOM 769 C C . LEU A 1 94 ? -0.952 -4.997 -2.441 1.00 95.19 94 LEU A C 1
ATOM 771 O O . LEU A 1 94 ? 0.061 -4.676 -3.061 1.00 95.19 94 LEU A O 1
ATOM 775 N N . GLN A 1 95 ? -1.509 -6.204 -2.567 1.00 95.81 95 GLN A N 1
ATOM 776 C CA . GLN A 1 95 ? -0.991 -7.233 -3.467 1.00 95.81 95 GLN A CA 1
ATOM 777 C C . GLN A 1 95 ? -1.040 -6.778 -4.931 1.00 95.81 95 GLN A C 1
ATOM 779 O O . GLN A 1 95 ? -0.045 -6.918 -5.644 1.00 95.81 95 GLN A O 1
ATOM 784 N N . ARG A 1 96 ? -2.150 -6.175 -5.373 1.00 97.06 96 ARG A N 1
ATOM 785 C CA . ARG A 1 96 ? -2.276 -5.608 -6.725 1.00 97.06 96 ARG A CA 1
ATOM 786 C C . ARG A 1 96 ? -1.315 -4.447 -6.960 1.00 97.06 96 ARG A C 1
ATOM 788 O O . ARG A 1 96 ? -0.715 -4.378 -8.027 1.00 97.06 96 ARG A O 1
ATOM 795 N N . CYS A 1 97 ? -1.102 -3.586 -5.965 1.00 96.06 97 CYS A N 1
ATOM 796 C CA . CYS A 1 97 ? -0.087 -2.534 -6.047 1.00 96.06 97 CYS A CA 1
ATOM 797 C C . CYS A 1 97 ? 1.330 -3.111 -6.217 1.00 96.06 97 CYS A C 1
ATOM 799 O O . CYS A 1 97 ? 2.109 -2.598 -7.015 1.00 96.06 97 CYS A O 1
ATOM 801 N N . VAL A 1 98 ? 1.672 -4.190 -5.505 1.00 94.69 98 VAL A N 1
ATOM 802 C CA . VAL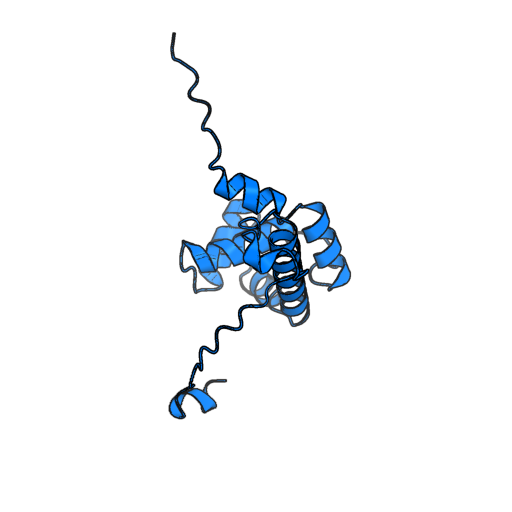 A 1 98 ? 2.973 -4.864 -5.664 1.00 94.69 98 VAL A CA 1
ATOM 803 C C . VAL A 1 98 ? 3.113 -5.479 -7.056 1.00 94.69 98 VAL A C 1
ATOM 805 O O . VAL A 1 98 ? 4.153 -5.306 -7.688 1.00 94.69 98 VAL A O 1
ATOM 808 N N . LEU A 1 99 ? 2.078 -6.160 -7.556 1.00 94.12 99 LEU A N 1
ATOM 809 C CA . LEU A 1 99 ? 2.079 -6.708 -8.917 1.00 94.12 99 LEU A CA 1
ATOM 810 C C . LEU A 1 99 ? 2.279 -5.605 -9.961 1.00 94.12 99 LEU A C 1
ATOM 812 O O . LEU A 1 99 ? 3.145 -5.735 -10.822 1.00 94.12 99 LEU A O 1
ATOM 816 N N . HIS A 1 100 ? 1.562 -4.490 -9.822 1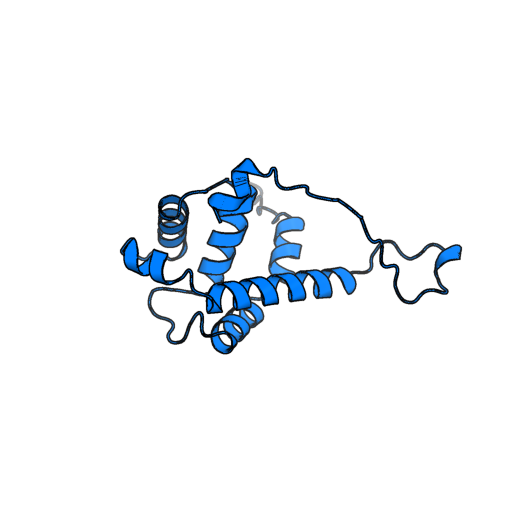.00 94.50 100 HIS A N 1
ATOM 817 C CA . HIS A 1 100 ? 1.715 -3.331 -10.695 1.00 94.50 100 HIS A CA 1
ATOM 818 C C . HIS A 1 100 ? 3.140 -2.766 -10.680 1.00 94.50 100 HIS A C 1
ATOM 820 O O . HIS A 1 100 ? 3.703 -2.497 -11.736 1.00 94.50 100 HIS A O 1
ATOM 826 N N . ALA A 1 101 ? 3.760 -2.641 -9.503 1.00 91.69 101 ALA A N 1
ATOM 827 C CA . ALA A 1 101 ? 5.141 -2.177 -9.391 1.00 91.69 101 ALA A CA 1
ATOM 828 C C . ALA A 1 101 ? 6.137 -3.109 -10.095 1.00 91.69 101 ALA A C 1
ATOM 830 O O . ALA A 1 101 ? 7.054 -2.635 -10.766 1.00 91.69 101 ALA A O 1
ATOM 831 N N . ILE A 1 102 ? 5.949 -4.427 -9.972 1.00 88.81 102 ILE A N 1
ATOM 832 C CA . ILE A 1 102 ? 6.777 -5.430 -10.658 1.00 88.81 102 ILE A CA 1
ATOM 833 C C . ILE A 1 102 ? 6.614 -5.302 -12.178 1.00 88.81 102 ILE A C 1
ATOM 835 O O . ILE A 1 102 ? 7.608 -5.297 -12.904 1.00 88.81 102 ILE A O 1
ATOM 839 N N . GLU A 1 103 ? 5.381 -5.157 -12.665 1.00 88.88 103 GLU A N 1
ATOM 840 C CA . GLU A 1 103 ? 5.092 -4.971 -14.091 1.00 88.88 103 GLU A CA 1
ATOM 841 C C . GLU A 1 103 ? 5.675 -3.662 -14.633 1.00 88.88 103 GLU A C 1
ATOM 843 O O . GLU A 1 103 ? 6.310 -3.663 -15.688 1.00 88.88 103 GLU A O 1
ATOM 848 N N . PHE A 1 104 ? 5.517 -2.557 -13.901 1.00 89.00 104 PHE A N 1
ATOM 849 C CA . PHE A 1 104 ? 6.108 -1.264 -14.244 1.00 89.00 104 PHE A CA 1
ATOM 850 C C . PHE A 1 104 ? 7.635 -1.365 -14.322 1.00 89.00 104 PHE A C 1
ATOM 852 O O . PHE A 1 104 ? 8.253 -0.903 -15.282 1.00 89.00 104 PHE A O 1
ATOM 859 N N . GLN A 1 105 ? 8.258 -2.035 -13.349 1.00 84.19 105 GLN A N 1
ATOM 860 C CA . GLN A 1 105 ? 9.701 -2.252 -13.334 1.00 84.19 105 GLN A CA 1
ATOM 861 C C . GLN A 1 105 ? 10.179 -3.129 -14.501 1.00 84.19 105 GLN A C 1
ATOM 863 O O . GLN A 1 105 ? 11.263 -2.887 -15.026 1.00 84.19 105 GLN A O 1
ATOM 868 N N . ALA A 1 106 ? 9.392 -4.118 -14.932 1.00 80.50 106 ALA A N 1
ATOM 869 C CA . ALA A 1 106 ? 9.717 -4.953 -16.089 1.00 80.50 106 ALA A CA 1
ATOM 870 C C . ALA A 1 106 ? 9.634 -4.191 -17.428 1.00 80.50 106 ALA A C 1
ATOM 872 O O . ALA A 1 106 ? 10.306 -4.561 -18.391 1.00 80.50 106 ALA A O 1
ATOM 873 N N . GLN A 1 107 ? 8.816 -3.134 -17.501 1.00 78.19 107 GLN A N 1
ATOM 874 C CA . GLN A 1 107 ? 8.665 -2.287 -18.693 1.00 78.19 107 GLN A CA 1
ATOM 875 C C . GLN A 1 107 ? 9.747 -1.212 -18.811 1.00 78.19 107 GLN A C 1
ATOM 877 O O . GLN A 1 107 ? 10.089 -0.801 -19.923 1.00 78.19 107 GLN A O 1
ATOM 882 N N . GLN A 1 108 ? 10.289 -0.753 -17.680 1.00 70.69 108 GLN A N 1
ATOM 883 C CA . GLN A 1 108 ? 11.454 0.124 -17.669 1.00 70.69 108 GLN A CA 1
ATOM 884 C C . GLN A 1 108 ? 12.589 -0.594 -18.410 1.00 70.69 108 GLN A C 1
ATOM 886 O O . GLN A 1 108 ? 12.847 -1.766 -18.118 1.00 70.69 108 GLN A O 1
ATOM 891 N N . PRO A 1 109 ? 13.272 0.052 -19.374 1.00 58.31 109 PRO A N 1
ATOM 892 C CA . PRO A 1 109 ? 14.410 -0.563 -20.029 1.00 58.31 109 PRO A CA 1
ATOM 893 C C . PRO A 1 109 ? 15.431 -0.895 -18.943 1.00 58.31 109 PRO A C 1
ATOM 895 O O . PRO A 1 109 ? 16.113 -0.020 -18.409 1.00 58.31 109 PRO A O 1
ATOM 898 N N . GLY A 1 110 ? 15.509 -2.177 -18.583 1.00 60.78 110 GLY A N 1
ATOM 899 C CA . GLY A 1 110 ? 16.546 -2.672 -17.699 1.00 60.78 110 GLY A CA 1
ATOM 900 C C . GLY A 1 110 ? 17.918 -2.393 -18.310 1.00 60.78 110 GLY A C 1
ATOM 901 O O . GLY A 1 110 ? 18.055 -1.839 -19.406 1.00 60.78 110 GLY A O 1
ATOM 902 N N . ARG A 1 111 ? 18.981 -2.852 -17.644 1.00 54.38 111 ARG A N 1
ATOM 903 C CA . ARG A 1 111 ? 20.265 -3.001 -18.342 1.00 54.38 111 ARG A CA 1
ATOM 904 C C . ARG A 1 111 ? 19.990 -3.768 -19.632 1.00 54.38 111 ARG A C 1
ATOM 906 O O . ARG A 1 111 ? 19.571 -4.921 -19.559 1.00 54.38 111 ARG A O 1
ATOM 913 N N . VAL A 1 112 ? 20.191 -3.115 -20.779 1.00 60.19 112 VAL A N 1
ATOM 914 C CA . VAL A 1 112 ? 20.056 -3.750 -22.090 1.00 60.19 112 VAL A CA 1
ATOM 915 C C . VAL A 1 112 ? 20.809 -5.066 -22.006 1.00 60.19 112 VAL A C 1
ATOM 917 O O . VAL A 1 112 ? 21.989 -5.073 -21.640 1.00 60.19 112 VAL A O 1
ATOM 920 N N . LEU A 1 113 ? 20.106 -6.173 -22.262 1.00 61.81 113 LEU A N 1
ATOM 921 C CA . LEU A 1 113 ? 20.724 -7.488 -22.289 1.00 61.81 113 LEU A CA 1
ATOM 922 C C . LEU A 1 113 ? 21.939 -7.378 -23.210 1.00 61.81 113 LEU A C 1
ATOM 924 O O . LEU A 1 113 ? 21.804 -7.043 -24.391 1.00 61.81 113 LEU A O 1
ATOM 928 N N . GLY A 1 114 ? 23.133 -7.582 -22.646 1.00 67.19 114 GLY A N 1
ATOM 929 C CA . GLY A 1 114 ? 24.366 -7.540 -23.425 1.00 67.19 114 GLY A CA 1
ATOM 930 C C . GLY A 1 114 ? 2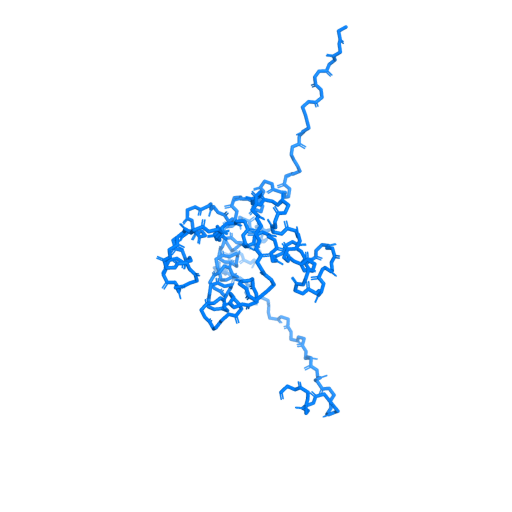4.257 -8.500 -24.609 1.00 67.19 114 GLY A C 1
ATOM 931 O O . GLY A 1 114 ? 23.451 -9.429 -24.575 1.00 67.19 114 GLY A O 1
ATOM 932 N N . ASP A 1 115 ? 25.062 -8.315 -25.653 1.00 76.56 115 ASP A N 1
ATOM 933 C CA . ASP A 1 115 ? 24.873 -9.009 -26.941 1.00 76.56 115 ASP A CA 1
ATOM 934 C C . ASP A 1 115 ? 24.695 -10.535 -26.835 1.00 76.56 115 ASP A C 1
ATOM 936 O O . ASP A 1 115 ? 23.952 -11.132 -27.612 1.00 76.56 115 ASP A O 1
ATOM 940 N N . LYS A 1 116 ? 25.301 -11.164 -25.821 1.00 77.06 116 LYS A N 1
ATOM 941 C CA . LYS A 1 116 ? 25.179 -12.602 -25.528 1.00 77.06 116 LYS A CA 1
ATOM 942 C C . LYS A 1 116 ? 23.777 -13.050 -25.087 1.00 77.06 116 LYS A C 1
ATOM 944 O O . LYS A 1 116 ? 23.442 -14.217 -25.258 1.00 77.06 116 LYS A O 1
ATOM 949 N N . LEU A 1 117 ? 22.979 -12.158 -24.505 1.00 73.38 117 LEU A N 1
ATOM 950 C CA . LEU A 1 117 ? 21.669 -12.449 -23.914 1.00 73.38 117 LEU A CA 1
ATOM 951 C C . LEU A 1 117 ? 20.492 -11.919 -24.749 1.00 73.38 117 LEU A C 1
ATOM 953 O O . LEU A 1 117 ? 19.351 -12.233 -24.433 1.00 73.38 117 LEU A O 1
ATOM 957 N N . LYS A 1 118 ? 20.742 -11.208 -25.860 1.00 75.25 118 LYS A N 1
ATOM 958 C CA . LYS A 1 118 ? 19.708 -10.661 -26.769 1.00 75.25 118 LYS A CA 1
ATOM 959 C C . LYS A 1 118 ? 18.723 -11.691 -27.340 1.00 75.25 118 LYS A C 1
ATOM 961 O O . LYS A 1 118 ? 17.685 -11.318 -27.873 1.00 75.25 118 LYS A O 1
ATOM 966 N N . ARG A 1 119 ? 19.056 -12.982 -27.275 1.00 78.25 119 ARG A N 1
ATOM 967 C CA . ARG A 1 119 ? 18.208 -14.078 -27.765 1.00 78.25 119 ARG A CA 1
ATOM 968 C C . ARG A 1 119 ? 17.103 -14.474 -26.773 1.00 78.25 119 ARG A C 1
ATOM 970 O O . ARG A 1 119 ? 16.200 -15.215 -27.152 1.00 78.25 119 ARG A O 1
ATOM 977 N N . PHE A 1 120 ? 17.166 -13.998 -25.530 1.00 70.88 120 PHE A N 1
ATOM 978 C CA . PHE A 1 120 ? 16.149 -14.229 -24.507 1.00 70.88 120 PHE A CA 1
ATOM 979 C C . PHE A 1 120 ? 15.211 -13.021 -24.421 1.00 70.88 120 PHE A C 1
ATOM 981 O O . PHE A 1 120 ? 15.667 -11.882 -24.432 1.00 70.88 120 PHE A O 1
ATOM 988 N N . LYS A 1 121 ? 13.899 -13.279 -24.351 1.00 64.12 121 LYS A N 1
ATOM 989 C CA . LYS A 1 121 ? 12.870 -12.234 -24.218 1.00 64.12 121 LYS A CA 1
ATOM 990 C C . LYS A 1 121 ? 12.924 -11.555 -22.848 1.00 64.12 121 LYS A C 1
ATOM 992 O O . LYS A 1 121 ? 12.685 -10.359 -22.762 1.00 64.12 121 LYS A O 1
ATOM 997 N N . ASP A 1 122 ? 13.218 -12.331 -21.811 1.00 59.59 122 ASP A N 1
ATOM 998 C CA . ASP A 1 122 ? 13.300 -11.878 -20.427 1.00 59.59 122 ASP A CA 1
ATOM 999 C C . ASP A 1 122 ? 14.240 -12.810 -19.641 1.00 59.59 122 ASP A C 1
ATOM 1001 O O . ASP A 1 122 ? 14.434 -13.969 -20.030 1.00 59.59 122 ASP A O 1
ATOM 1005 N N . LEU A 1 123 ? 14.846 -12.308 -18.565 1.00 66.31 123 LEU A N 1
ATOM 1006 C CA . LEU A 1 123 ? 15.777 -13.044 -17.713 1.00 66.31 123 LEU A CA 1
ATOM 1007 C C . LEU A 1 123 ? 15.224 -13.102 -16.285 1.00 66.31 123 LEU A C 1
ATOM 1009 O O . LEU A 1 123 ? 15.424 -12.191 -15.485 1.00 66.31 123 LEU A O 1
ATOM 1013 N N . VAL A 1 124 ? 14.572 -14.212 -15.944 1.00 66.00 124 VAL A N 1
ATOM 1014 C CA . VAL A 1 124 ? 14.107 -14.459 -14.575 1.00 66.00 124 VAL A CA 1
ATOM 1015 C C . VAL A 1 124 ? 15.288 -14.940 -13.735 1.00 66.00 124 VAL A C 1
ATOM 1017 O O . VAL A 1 124 ? 15.741 -16.076 -13.873 1.00 66.00 124 VAL A O 1
ATOM 1020 N N . ILE A 1 125 ? 15.803 -14.074 -12.863 1.00 69.00 125 ILE A N 1
ATOM 1021 C CA . ILE A 1 125 ? 16.792 -14.458 -11.853 1.00 69.00 125 ILE A CA 1
ATOM 1022 C C . ILE A 1 125 ? 16.024 -14.860 -10.597 1.00 69.00 125 ILE A C 1
ATOM 1024 O O . ILE A 1 125 ? 15.487 -14.013 -9.889 1.00 69.00 125 ILE A O 1
ATOM 1028 N N . GLN A 1 126 ? 15.966 -16.160 -10.326 1.00 61.28 126 GLN A N 1
ATOM 1029 C CA . GLN A 1 126 ? 15.391 -16.667 -9.088 1.00 61.28 126 GLN A CA 1
ATOM 1030 C C . GLN A 1 126 ? 16.452 -16.622 -7.984 1.00 61.28 126 GLN A C 1
ATOM 1032 O O . GLN A 1 126 ? 17.349 -17.466 -7.943 1.00 61.28 126 GLN A O 1
ATOM 1037 N N 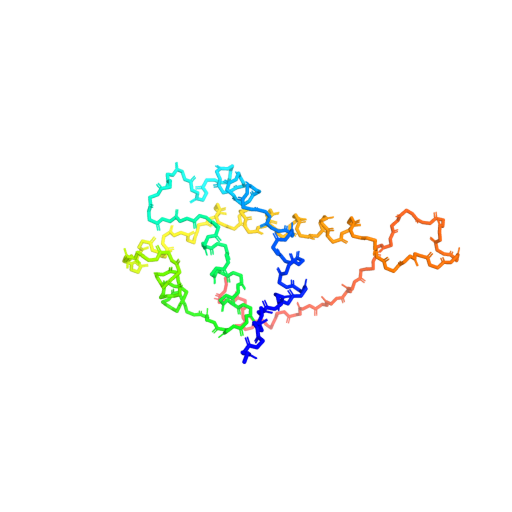. ASP A 1 127 ? 16.337 -15.659 -7.072 1.00 65.56 127 ASP A N 1
ATOM 1038 C CA . ASP A 1 127 ? 17.073 -15.710 -5.813 1.00 65.56 127 ASP A CA 1
ATOM 1039 C C . ASP A 1 127 ? 16.381 -16.700 -4.867 1.00 65.56 127 ASP A C 1
ATOM 1041 O O . ASP A 1 127 ? 15.216 -16.541 -4.504 1.00 65.56 127 ASP A O 1
ATOM 1045 N N . SER A 1 128 ? 17.081 -17.774 -4.508 1.00 59.34 128 SER A N 1
ATOM 1046 C CA . SER A 1 128 ? 16.543 -18.824 -3.638 1.00 59.34 128 SER A CA 1
ATOM 1047 C C . SER A 1 128 ? 16.913 -18.530 -2.18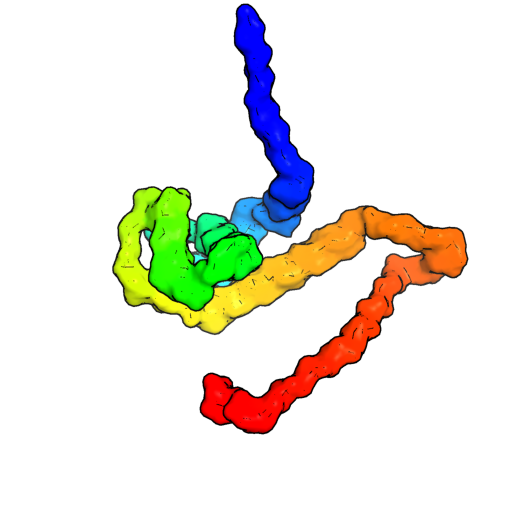9 1.00 59.34 128 SER A C 1
ATOM 1049 O O . SER A 1 128 ? 17.644 -19.290 -1.555 1.00 59.34 128 SER A O 1
ATOM 1051 N N . THR A 1 129 ? 16.424 -17.411 -1.658 1.00 65.75 129 THR A N 1
ATOM 1052 C CA . THR A 1 129 ? 16.589 -17.105 -0.236 1.00 65.75 129 THR A CA 1
ATOM 1053 C C . THR A 1 129 ? 15.611 -17.956 0.581 1.00 65.75 129 THR A C 1
ATOM 1055 O O . THR A 1 129 ? 14.401 -17.734 0.576 1.00 65.75 129 THR A O 1
ATOM 1058 N N . ILE A 1 130 ? 16.134 -18.956 1.297 1.00 65.56 130 ILE A N 1
ATOM 1059 C CA . ILE A 1 130 ? 15.351 -19.782 2.225 1.00 65.56 130 ILE A CA 1
ATOM 1060 C C . ILE A 1 130 ? 15.261 -19.058 3.571 1.00 65.56 130 ILE A C 1
ATOM 1062 O O . ILE A 1 130 ? 16.207 -19.075 4.361 1.00 65.56 130 ILE A O 1
ATOM 1066 N N . ILE A 1 131 ? 14.103 -18.470 3.872 1.00 63.06 131 ILE A N 1
ATOM 1067 C CA . ILE A 1 131 ? 13.801 -17.960 5.214 1.00 63.06 131 ILE A CA 1
ATOM 1068 C C . ILE A 1 131 ? 13.264 -19.123 6.052 1.00 63.06 131 ILE A C 1
ATOM 1070 O O . ILE A 1 131 ? 12.122 -19.551 5.894 1.00 63.06 131 ILE A O 1
ATOM 1074 N N . ARG A 1 132 ? 14.097 -19.666 6.948 1.00 66.19 132 ARG A N 1
ATOM 1075 C CA . ARG A 1 132 ? 13.656 -20.670 7.929 1.00 66.19 132 ARG A CA 1
ATOM 1076 C C . ARG A 1 132 ? 13.072 -19.952 9.140 1.00 66.19 132 ARG A C 1
ATOM 1078 O O . ARG A 1 132 ? 13.803 -19.311 9.891 1.00 66.19 132 ARG A O 1
ATOM 1085 N N . LEU A 1 133 ? 11.763 -20.079 9.340 1.00 69.25 133 LEU A N 1
ATOM 1086 C CA . LEU A 1 133 ? 11.119 -19.648 10.574 1.00 69.25 133 LEU A CA 1
ATOM 1087 C C . LEU A 1 133 ? 11.508 -20.620 11.696 1.00 69.25 133 LEU A C 1
ATOM 1089 O O . LEU A 1 133 ? 11.330 -21.831 11.562 1.00 69.25 133 LEU A O 1
ATOM 1093 N N . HIS A 1 134 ? 12.072 -20.101 12.785 1.00 76.69 134 HIS A N 1
ATOM 1094 C CA . HIS A 1 134 ? 12.396 -20.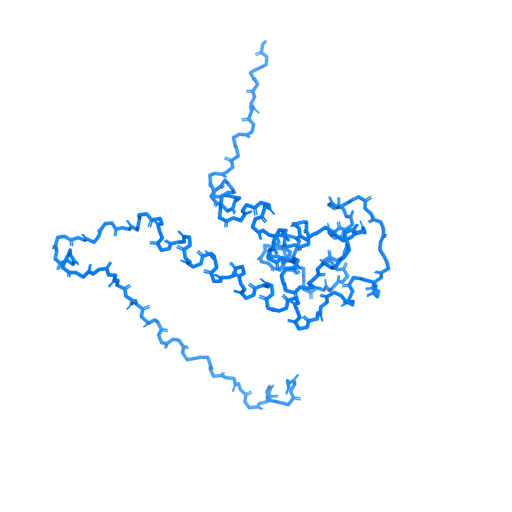920 13.950 1.00 76.69 134 HIS A CA 1
ATOM 1095 C C . HIS A 1 134 ? 11.105 -21.467 14.574 1.00 76.69 134 HIS A C 1
ATOM 1097 O O . HIS A 1 134 ? 10.116 -20.744 14.690 1.00 76.69 134 HIS A O 1
ATOM 1103 N N . GLU A 1 135 ? 11.117 -22.727 15.007 1.00 77.31 135 GLU A N 1
ATOM 1104 C CA . GLU A 1 135 ? 9.923 -23.458 15.461 1.00 77.31 135 GLU A CA 1
ATOM 1105 C C . GLU A 1 135 ? 9.198 -22.765 16.631 1.00 77.31 135 GLU A C 1
ATOM 1107 O O . GLU A 1 135 ? 7.978 -22.839 16.767 1.00 77.31 135 GLU A O 1
ATOM 1112 N N . SER A 1 136 ? 9.928 -21.979 17.427 1.00 79.12 136 SER A N 1
ATOM 1113 C CA . SER A 1 136 ? 9.364 -21.158 18.507 1.00 79.12 136 SER A CA 1
ATOM 1114 C C . SER A 1 136 ? 8.406 -20.056 18.037 1.00 79.12 136 SER A C 1
ATOM 1116 O O . SER A 1 136 ? 7.639 -19.545 18.847 1.00 79.12 136 SER A O 1
ATOM 1118 N N . LEU A 1 137 ? 8.460 -19.660 16.764 1.00 76.25 137 LEU A N 1
ATOM 1119 C CA . LEU A 1 137 ? 7.632 -18.597 16.188 1.00 76.25 137 LEU A CA 1
ATOM 1120 C C . LEU A 1 137 ? 6.370 -19.134 15.499 1.00 76.25 137 LEU A C 1
ATOM 1122 O O . LEU A 1 137 ? 5.502 -18.348 15.136 1.00 76.25 137 LEU A O 1
ATOM 1126 N N . VAL A 1 138 ? 6.233 -20.459 15.377 1.00 76.69 138 VAL A N 1
ATOM 1127 C CA . VAL A 1 138 ? 5.082 -21.115 14.731 1.00 76.69 138 VAL A CA 1
ATOM 1128 C C . VAL A 1 138 ? 3.779 -20.874 15.494 1.00 76.69 138 VAL A C 1
ATOM 1130 O O . VAL A 1 138 ? 2.722 -20.836 14.891 1.00 76.69 138 VAL A O 1
ATOM 1133 N N . LYS A 1 139 ? 3.837 -20.691 16.817 1.00 69.50 139 LYS A N 1
ATOM 1134 C CA . LYS A 1 139 ? 2.640 -20.502 17.661 1.00 69.50 139 LYS A CA 1
ATOM 1135 C C . LYS A 1 139 ? 2.170 -19.049 17.773 1.00 69.50 139 LYS A C 1
ATOM 1137 O O . LYS A 1 139 ? 1.199 -18.789 18.475 1.00 69.50 139 LYS A O 1
ATOM 1142 N N . ILE A 1 140 ? 2.909 -18.108 17.185 1.00 69.94 140 ILE A N 1
ATOM 1143 C CA . ILE A 1 140 ? 2.631 -16.665 17.276 1.00 69.94 140 ILE A CA 1
ATOM 1144 C C . ILE A 1 140 ? 1.852 -16.178 16.035 1.00 69.94 140 ILE A C 1
ATOM 1146 O O . ILE A 1 140 ? 1.374 -15.047 16.023 1.00 69.94 140 ILE A O 1
ATOM 1150 N N . TRP A 1 141 ? 1.673 -17.048 15.036 1.00 48.59 141 TRP A N 1
ATOM 1151 C CA . TRP A 1 141 ? 0.896 -16.818 13.820 1.00 48.59 141 TRP A CA 1
ATOM 1152 C C . TRP A 1 141 ? -0.212 -17.857 13.676 1.00 48.59 141 TRP A C 1
ATOM 1154 O O . TRP A 1 141 ? 0.063 -19.044 13.956 1.00 48.59 141 TRP A O 1
#

pLDDT: mean 81.3, std 14.44, range [37.19, 97.06]

Radius of gyration: 19.68 Å; chains: 1; bounding box: 42×63×46 Å

Foldseek 3Di:
DDPPPPPDPDVVVVLVCVLDPLVNQVVLCCVLVLPPDPDLDRRVLLVCLVVCVCPPVVVVDLVSSQVSSCVVSVDDDDSVRSVVSPDVSVVSSVVVSVVSSVVSVQPPCDPPDPPVCVVDPDDDDDDPDDDDDDPVCVVVD